Protein AF-A0A7Y8FAU1-F1 (afdb_monomer)

Foldseek 3Di:
DDFDKDKDWDFQQDADLVRHGDTDIDIDGPPPDDDDDPPDLPLADEFEDPQFPQLVVLLVCVVVVNDDPVRCVVCVVSPVPNLPGPVNVLVCVLQVSVSPSDHDPVSVVSSVSHNVSVVSVVSYDYHYDDPPPDDPVSVVSCCVVVVVDPPPDD

InterPro domains:
  IPR002048 EF-hand domain [PS50222] (90-118)
  IPR018247 EF-Hand 1, calcium-binding site [PS00018] (96-108)

pLDDT: mean 79.98, std 10.59, range [39.41, 91.88]

Sequence (154 aa):
MLLKCNWYRLEGLLHDANGTLLSGWVREEVGVTPWVSPWSWEGYDVIFNYDSPRQALAYFFRAANRFSEEQLERHGRLDDFSDTGPMKSRLYDIIDRDRNGKITAEELNDAMKLPAHVQSLSQLIIHYESEWRHEPHKWDALDELLGHSVRRHC

Secondary structure (DSSP, 8-state):
-PPPEEEEEEEEEEE-TT-PEEEEEEEEETTTSPPPPTT--TT-EEEE----HHHHHHHHHHHTT---HHHHHHHHHHHHHHHT-HHHHHHHHHH-SS-SS---HHHHHHHHTSHHHHHHHHTEEEE---TTS--HHHHHTTHHHHT-------

Mean predicted aligned error: 9.62 Å

Structure (mmCIF, N/CA/C/O backbone):
data_AF-A0A7Y8FAU1-F1
#
_entry.id   AF-A0A7Y8FAU1-F1
#
loop_
_atom_site.group_PDB
_atom_site.id
_atom_site.type_symbol
_atom_site.label_atom_id
_atom_site.label_alt_id
_atom_site.label_comp_id
_atom_site.label_asym_id
_atom_site.label_entity_id
_atom_site.label_seq_id
_atom_site.pdbx_PDB_ins_code
_atom_site.Cartn_x
_atom_site.Cartn_y
_atom_site.Cartn_z
_atom_site.occupancy
_atom_site.B_iso_or_equiv
_atom_site.auth_seq_id
_atom_site.auth_comp_id
_atom_site.auth_asym_id
_atom_site.auth_atom_id
_atom_site.pdbx_PDB_model_num
ATOM 1 N N . MET A 1 1 ? -36.606 -6.103 27.034 1.00 49.78 1 MET A N 1
ATOM 2 C CA . MET A 1 1 ? -35.405 -6.962 27.004 1.00 49.78 1 MET A CA 1
ATOM 3 C C . MET A 1 1 ? -34.219 -6.027 26.832 1.00 49.78 1 MET A C 1
ATOM 5 O O . MET A 1 1 ? -34.164 -5.357 25.814 1.00 49.78 1 MET A O 1
ATOM 9 N N . LEU A 1 2 ? -33.386 -5.833 27.860 1.00 57.38 2 LEU A N 1
ATOM 10 C CA . LEU A 1 2 ? -32.222 -4.943 27.752 1.00 57.38 2 LEU A CA 1
ATOM 11 C C . LEU A 1 2 ? -31.171 -5.640 26.880 1.00 57.38 2 LEU A C 1
ATOM 13 O O . LEU A 1 2 ? -30.786 -6.769 27.190 1.00 57.38 2 LEU A O 1
ATOM 17 N N . LEU A 1 3 ? -30.753 -4.998 25.788 1.00 62.91 3 LEU A N 1
ATOM 18 C CA . LEU A 1 3 ? -29.609 -5.448 24.995 1.00 62.91 3 LEU A CA 1
ATOM 19 C C . LEU A 1 3 ? -28.385 -5.481 25.917 1.00 62.91 3 LEU A C 1
ATOM 21 O O . LEU A 1 3 ? -28.120 -4.518 26.639 1.00 62.91 3 LEU A O 1
ATOM 25 N N . LYS A 1 4 ? -27.679 -6.614 25.950 1.00 81.75 4 LYS A N 1
ATOM 26 C CA . LYS A 1 4 ? -26.383 -6.687 26.628 1.00 81.75 4 LYS A CA 1
ATOM 27 C C . LYS A 1 4 ? -25.390 -5.875 25.798 1.00 81.75 4 LYS A C 1
ATOM 29 O O . LYS A 1 4 ? -25.347 -6.033 24.581 1.00 81.75 4 LYS A O 1
ATOM 34 N N . CYS A 1 5 ? -24.606 -5.031 26.456 1.00 85.44 5 CYS A N 1
ATOM 35 C CA . CYS A 1 5 ? -23.569 -4.238 25.806 1.00 85.44 5 CYS A CA 1
ATOM 36 C C . CYS A 1 5 ? -22.240 -4.476 26.513 1.00 85.44 5 CYS A C 1
ATOM 38 O O . CYS A 1 5 ? -22.191 -4.435 27.746 1.00 85.44 5 CYS A O 1
ATOM 40 N N . ASN A 1 6 ? -21.180 -4.675 25.735 1.00 88.56 6 ASN A N 1
ATOM 41 C CA . ASN A 1 6 ? -19.811 -4.684 26.238 1.00 88.56 6 ASN A CA 1
ATOM 42 C C . ASN A 1 6 ? -19.142 -3.353 25.884 1.00 88.56 6 ASN A C 1
ATOM 44 O O . ASN A 1 6 ? -19.487 -2.706 24.894 1.00 88.56 6 ASN A O 1
ATOM 48 N N . TRP A 1 7 ? -18.187 -2.935 26.708 1.00 90.06 7 TRP A N 1
ATOM 49 C CA . TRP A 1 7 ? -17.403 -1.728 26.475 1.00 90.06 7 TRP A CA 1
ATOM 50 C C . TRP A 1 7 ? -15.933 -2.099 26.382 1.00 90.06 7 TRP A C 1
ATOM 52 O O . TRP A 1 7 ? -15.388 -2.715 27.298 1.00 90.06 7 TRP A O 1
ATOM 62 N N . TYR A 1 8 ? -15.296 -1.692 25.291 1.00 89.25 8 TYR A N 1
ATOM 63 C CA . TYR A 1 8 ? -13.877 -1.913 25.048 1.00 89.25 8 TYR A CA 1
ATOM 64 C C . TYR A 1 8 ? -13.155 -0.575 25.030 1.00 89.25 8 TYR A C 1
ATOM 66 O O . TYR A 1 8 ? -13.620 0.380 24.406 1.00 89.25 8 TYR A O 1
ATOM 74 N N . ARG A 1 9 ? -12.014 -0.497 25.714 1.00 90.38 9 ARG A N 1
ATOM 75 C CA . ARG A 1 9 ? -11.121 0.657 25.634 1.00 90.38 9 ARG A CA 1
ATOM 76 C C . ARG A 1 9 ? -10.158 0.437 24.477 1.00 90.38 9 ARG A C 1
ATOM 78 O O . ARG A 1 9 ? -9.439 -0.558 24.466 1.00 90.38 9 ARG A O 1
ATOM 85 N N . LEU A 1 10 ? -10.154 1.358 23.525 1.00 88.31 10 LEU A N 1
ATOM 86 C CA . LEU A 1 10 ? -9.203 1.384 22.423 1.00 88.31 10 LEU A CA 1
ATOM 87 C C . LEU A 1 10 ? -8.214 2.516 22.673 1.00 88.31 10 LEU A C 1
ATOM 89 O O . LEU A 1 10 ? -8.621 3.639 22.973 1.00 88.31 10 LEU A O 1
ATOM 93 N N . GLU A 1 11 ? -6.925 2.222 22.547 1.00 89.12 11 GLU A N 1
ATOM 94 C CA . GLU A 1 11 ? -5.859 3.209 22.703 1.00 89.12 11 GLU A CA 1
ATOM 95 C C . GLU A 1 11 ? -5.012 3.239 21.442 1.00 89.12 11 GLU A C 1
ATOM 97 O O . GLU A 1 11 ? -4.348 2.259 21.114 1.00 89.12 11 GLU A O 1
ATOM 102 N N . GLY A 1 12 ? -5.072 4.354 20.715 1.00 84.75 12 GLY A N 1
ATOM 103 C CA . GLY A 1 12 ? -4.227 4.590 19.548 1.00 84.75 12 GLY A CA 1
ATOM 104 C C . GLY A 1 12 ? -4.404 3.600 18.395 1.00 84.75 12 GLY A C 1
ATOM 105 O O . GLY A 1 12 ? -3.484 3.438 17.603 1.00 84.75 12 GLY A O 1
ATOM 106 N N . LEU A 1 13 ? -5.557 2.932 18.299 1.00 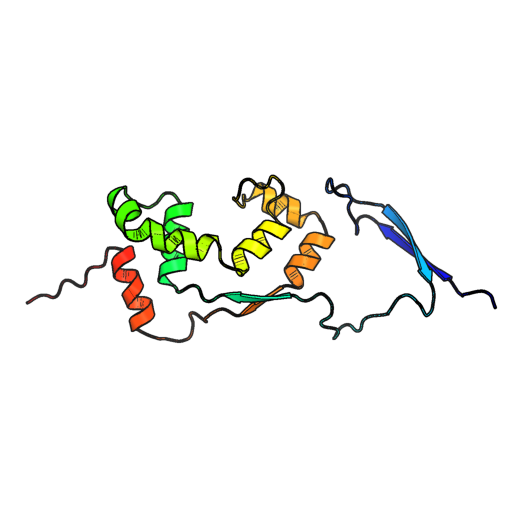84.31 13 LEU A N 1
ATOM 107 C CA . LEU A 1 13 ? -5.851 1.969 17.228 1.00 84.31 13 LEU A CA 1
ATOM 108 C C . LEU A 1 13 ? -6.548 2.619 16.029 1.00 84.31 13 LEU A C 1
ATOM 110 O O . LEU A 1 13 ? -6.281 2.270 14.882 1.00 84.31 13 LEU A O 1
ATOM 114 N N . LEU A 1 14 ? -7.444 3.567 16.299 1.00 86.12 14 LEU A N 1
ATOM 115 C CA . LEU A 1 14 ? -8.198 4.295 15.282 1.00 86.12 14 LEU A CA 1
ATOM 116 C C . LEU A 1 14 ? -7.575 5.673 15.068 1.00 86.12 14 LEU A C 1
ATOM 118 O O . LEU A 1 14 ? -6.921 6.195 15.968 1.00 86.12 14 LEU A O 1
ATOM 122 N N . HIS A 1 15 ? -7.798 6.274 13.903 1.00 86.88 15 HIS A N 1
ATOM 123 C CA . HIS A 1 15 ? -7.379 7.642 13.611 1.00 86.88 15 HIS A CA 1
ATOM 124 C C . HIS A 1 15 ? -8.512 8.435 12.955 1.00 86.88 15 HIS A C 1
ATOM 126 O O . HIS A 1 15 ? -9.421 7.855 12.360 1.00 86.88 15 HIS A O 1
ATOM 132 N N . ASP A 1 16 ? -8.476 9.758 13.102 1.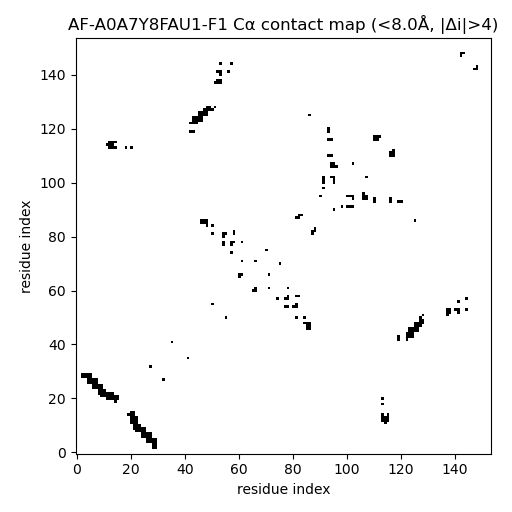00 86.62 16 ASP A N 1
ATOM 133 C CA . ASP A 1 16 ? -9.370 10.666 12.382 1.00 86.62 16 ASP A CA 1
ATOM 134 C C . ASP A 1 16 ? -8.888 10.928 10.943 1.00 86.62 16 ASP A C 1
ATOM 136 O O . ASP A 1 16 ? -7.830 10.464 10.532 1.00 86.62 16 ASP A O 1
ATOM 140 N N . ALA A 1 17 ? -9.627 11.727 10.167 1.00 81.81 17 ALA A N 1
ATOM 141 C CA . ALA A 1 17 ? -9.240 12.080 8.794 1.00 81.81 17 ALA A CA 1
ATOM 142 C C . ALA A 1 17 ? -7.882 12.811 8.685 1.00 81.81 17 ALA A C 1
ATOM 144 O O . ALA A 1 17 ? -7.313 12.900 7.599 1.00 81.81 17 ALA A O 1
ATOM 145 N N . ASN A 1 18 ? -7.352 13.334 9.796 1.00 82.50 18 ASN A N 1
ATOM 146 C CA . ASN A 1 18 ? -6.054 13.996 9.857 1.00 82.50 18 ASN A CA 1
ATOM 147 C C . ASN A 1 18 ? -4.932 13.057 10.340 1.00 82.50 18 ASN A C 1
ATOM 149 O O . ASN A 1 18 ? -3.802 13.519 10.518 1.00 82.50 18 ASN A O 1
ATOM 153 N N . GLY A 1 19 ? -5.206 11.765 10.547 1.00 79.75 19 GLY A N 1
ATOM 154 C CA . GLY A 1 19 ? -4.228 10.802 11.057 1.00 79.75 19 GLY A CA 1
ATOM 155 C C . GLY A 1 19 ? -3.942 10.959 12.551 1.00 79.75 19 GLY A C 1
ATOM 156 O O . GLY A 1 19 ? -2.955 10.424 13.051 1.00 79.75 19 GLY A O 1
ATOM 157 N N . THR A 1 20 ? -4.776 11.692 13.290 1.00 87.25 20 THR A N 1
ATOM 158 C CA . THR A 1 20 ? -4.615 11.818 14.739 1.00 87.25 20 THR A CA 1
ATOM 159 C C . THR A 1 20 ? -5.175 10.576 15.406 1.00 87.25 20 THR A C 1
ATOM 161 O O . THR A 1 20 ? -6.360 10.268 15.266 1.00 87.25 20 THR A O 1
ATOM 164 N N . LEU A 1 21 ? -4.319 9.861 16.136 1.00 89.56 21 LEU A N 1
ATOM 165 C CA . LEU A 1 21 ? -4.707 8.661 16.866 1.00 89.56 21 LEU A CA 1
ATOM 166 C C . LEU A 1 21 ? -5.766 8.977 17.928 1.00 89.56 21 LEU A C 1
ATOM 168 O O . LEU A 1 21 ? -5.632 9.907 18.725 1.00 89.56 21 LEU A O 1
ATOM 172 N N . LEU A 1 22 ? -6.812 8.160 17.943 1.00 89.19 22 LEU A N 1
ATOM 173 C CA . LEU A 1 22 ? -7.949 8.275 18.838 1.00 89.19 22 LEU A CA 1
ATOM 174 C C . LEU A 1 22 ? -7.824 7.263 19.977 1.00 89.19 22 LEU A C 1
ATOM 176 O O . LEU A 1 22 ? -7.486 6.094 19.772 1.00 89.19 22 LEU A O 1
ATOM 180 N N . SER A 1 23 ? -8.170 7.717 21.179 1.00 91.88 23 SER A N 1
ATOM 181 C CA . SER A 1 23 ? -8.272 6.882 22.374 1.00 91.88 23 SER A CA 1
ATOM 182 C C . SER A 1 23 ? -9.638 7.086 23.010 1.00 91.88 23 SER A C 1
ATOM 184 O O . SER A 1 23 ? -10.069 8.221 23.219 1.00 91.88 23 SER A O 1
ATOM 186 N N . GLY A 1 24 ? -10.339 5.997 23.312 1.00 90.56 24 GLY A N 1
ATOM 187 C CA . GLY A 1 24 ? -11.707 6.087 23.802 1.00 90.56 24 GLY A CA 1
ATOM 18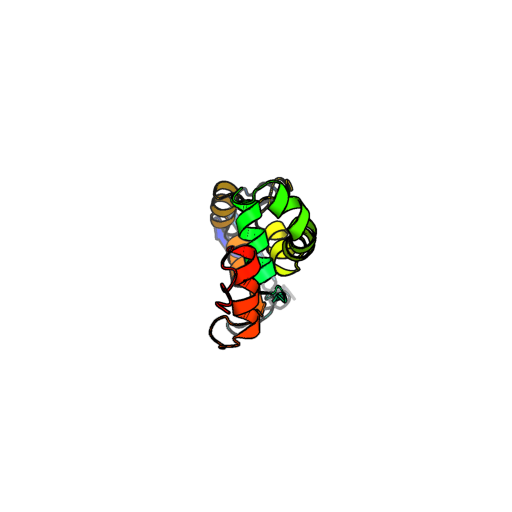8 C C . GLY A 1 24 ? -12.361 4.744 24.072 1.00 90.56 24 GLY A C 1
ATOM 189 O O . GLY A 1 24 ? -11.727 3.691 24.041 1.00 90.56 24 GLY A O 1
ATOM 190 N N . TRP A 1 25 ? -1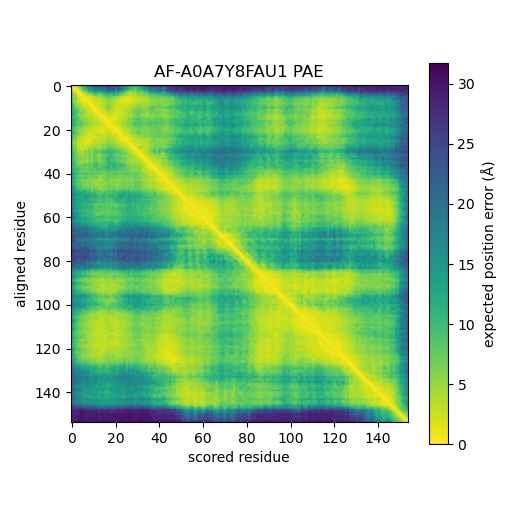3.657 4.802 24.361 1.00 89.62 25 TRP A N 1
ATOM 191 C CA . TRP A 1 25 ? -14.475 3.629 24.632 1.00 89.62 25 TRP A CA 1
ATOM 192 C C . TRP A 1 25 ? -15.394 3.349 23.451 1.00 89.62 25 TRP A C 1
ATOM 194 O O . TRP A 1 25 ? -16.137 4.229 23.019 1.00 89.62 25 TRP A O 1
ATOM 204 N N . VAL A 1 26 ? -15.367 2.114 22.962 1.00 87.69 26 VAL A N 1
ATOM 205 C CA . VAL A 1 26 ? -16.294 1.622 21.945 1.00 87.69 26 VAL A CA 1
ATOM 206 C C . VAL A 1 26 ? -17.313 0.712 22.609 1.00 87.69 26 VAL A C 1
ATOM 208 O O . VAL A 1 26 ? -16.964 -0.177 23.391 1.00 87.69 26 VAL A O 1
ATOM 211 N N . ARG A 1 27 ? -18.586 0.958 22.295 1.00 87.81 27 ARG A N 1
ATOM 212 C CA . ARG A 1 27 ? -19.698 0.111 22.709 1.00 87.81 27 ARG A CA 1
ATOM 213 C C . ARG A 1 27 ? -19.906 -0.978 21.669 1.00 87.81 27 ARG A C 1
ATOM 215 O O . ARG A 1 27 ? -20.205 -0.678 20.518 1.00 87.81 27 ARG A O 1
ATOM 222 N N . GLU A 1 28 ? -19.810 -2.224 22.099 1.00 87.31 28 GLU A N 1
ATOM 223 C CA . GLU A 1 28 ? -20.290 -3.367 21.336 1.00 87.31 28 GLU A CA 1
ATOM 224 C C . GLU A 1 28 ? -21.741 -3.655 21.731 1.00 87.31 28 GLU A C 1
ATOM 226 O O . GLU A 1 28 ? -22.064 -3.797 22.916 1.00 87.31 28 GLU A O 1
ATOM 231 N N . GLU A 1 29 ? -22.616 -3.760 20.736 1.00 87.00 29 GLU A N 1
ATOM 232 C CA . GLU A 1 29 ? -23.976 -4.255 20.916 1.00 87.00 29 GLU A CA 1
ATOM 233 C C . GLU A 1 29 ? -24.007 -5.759 20.644 1.00 87.00 29 GLU A C 1
ATOM 235 O O . GLU A 1 29 ? -23.805 -6.212 19.513 1.00 87.00 29 GLU A O 1
ATOM 240 N N . VAL A 1 30 ? -24.256 -6.547 21.695 1.00 81.12 30 VAL A N 1
ATOM 241 C CA . VAL A 1 30 ? -24.196 -8.010 21.613 1.00 81.12 30 VAL A CA 1
ATOM 242 C C . VAL A 1 30 ? -25.285 -8.520 20.668 1.00 81.12 30 VAL A C 1
ATOM 244 O O . VAL A 1 30 ? -26.475 -8.305 20.901 1.00 81.12 30 VAL A O 1
ATOM 247 N N . GLY A 1 31 ? -24.864 -9.229 19.620 1.00 80.50 31 GLY A N 1
ATOM 248 C CA . GLY A 1 31 ? -25.743 -9.765 18.575 1.00 80.50 31 GLY A CA 1
ATOM 249 C C . GLY A 1 31 ? -25.941 -8.841 17.370 1.00 80.50 31 GLY A C 1
ATOM 250 O O . GLY A 1 31 ? -26.566 -9.266 16.403 1.00 80.50 31 GLY A O 1
ATOM 251 N N . VAL A 1 32 ? -25.401 -7.617 17.407 1.00 82.56 32 VAL A N 1
ATOM 252 C CA . VAL A 1 32 ? -25.370 -6.689 16.263 1.00 82.56 32 VAL A CA 1
ATOM 253 C C . VAL A 1 32 ? -23.972 -6.647 15.654 1.00 82.56 32 VAL A C 1
ATOM 255 O O . VAL A 1 32 ? -23.837 -6.749 14.438 1.00 82.56 32 VAL A O 1
ATOM 258 N N . THR A 1 33 ? -22.929 -6.539 16.483 1.00 77.88 33 THR A N 1
ATOM 259 C CA . THR A 1 33 ? -21.542 -6.533 16.006 1.00 77.88 33 THR A CA 1
ATOM 260 C C . THR A 1 33 ? -21.095 -7.959 15.656 1.00 77.88 33 THR A C 1
ATOM 262 O O . THR A 1 33 ? -21.071 -8.818 16.545 1.00 77.88 33 THR A O 1
ATOM 265 N N . PRO A 1 34 ? -20.739 -8.254 14.392 1.00 80.56 34 PRO A N 1
ATOM 266 C CA . PRO A 1 34 ? -20.258 -9.574 14.016 1.00 80.56 34 PRO A CA 1
ATOM 267 C C . PRO A 1 34 ? -18.847 -9.806 14.568 1.00 80.56 34 PRO A C 1
ATOM 269 O O . PRO A 1 34 ? -17.951 -8.979 14.407 1.00 80.56 34 PRO A O 1
ATOM 272 N N . TRP A 1 35 ? -18.643 -10.959 15.202 1.00 81.56 35 TRP A N 1
ATOM 273 C CA . TRP A 1 35 ? -17.311 -11.435 15.563 1.00 81.56 35 TRP A CA 1
ATOM 274 C C . TRP A 1 35 ? -16.734 -12.202 14.383 1.00 81.56 35 TRP A C 1
ATOM 276 O O . TRP A 1 35 ? -17.286 -13.221 13.965 1.00 81.56 35 TRP A O 1
ATOM 286 N N . VAL A 1 36 ? -15.622 -11.712 13.848 1.00 82.31 36 VAL A N 1
ATOM 287 C CA . VAL A 1 36 ? -14.940 -12.357 12.728 1.00 82.31 36 VAL A CA 1
ATOM 288 C C . VAL A 1 36 ? -13.951 -13.405 13.233 1.00 82.31 36 VAL A C 1
ATOM 290 O O . VAL A 1 36 ? -13.252 -13.217 14.229 1.00 82.31 36 VAL A O 1
ATOM 293 N N . SER A 1 37 ? -13.913 -14.546 12.547 1.00 83.00 37 SER A N 1
ATOM 294 C CA . SER A 1 37 ? -12.928 -15.602 12.797 1.00 83.00 37 SER A CA 1
ATOM 295 C C . SER A 1 37 ? -11.523 -15.130 12.402 1.00 83.00 37 SER A C 1
ATOM 297 O O . SER A 1 37 ? -11.402 -14.392 11.425 1.00 83.00 37 SER A O 1
ATOM 299 N N . PRO A 1 38 ? -10.450 -15.629 13.042 1.00 75.94 38 PRO A N 1
ATOM 300 C CA . PRO A 1 38 ? -9.083 -15.462 12.540 1.00 75.94 38 PRO A CA 1
ATOM 301 C C . PRO A 1 38 ? -8.868 -15.991 11.110 1.00 75.94 38 PRO A C 1
ATOM 303 O O . PRO A 1 38 ? -7.908 -15.607 10.456 1.00 75.94 38 PRO A O 1
ATOM 306 N N . TRP A 1 39 ? -9.755 -16.870 10.627 1.00 82.81 39 TRP A N 1
ATOM 307 C CA . TRP A 1 39 ? -9.774 -17.384 9.250 1.00 82.81 39 TRP A CA 1
ATOM 308 C C . TRP A 1 39 ? -10.771 -16.646 8.343 1.00 82.81 39 TRP A C 1
ATOM 310 O O . TRP A 1 39 ? -11.063 -17.113 7.242 1.00 82.81 39 TRP A O 1
ATOM 320 N N . SER A 1 40 ? -11.360 -15.546 8.822 1.00 85.56 40 SER A N 1
ATOM 321 C CA . SER A 1 40 ? -12.211 -14.690 8.002 1.00 85.56 40 SER A CA 1
ATOM 322 C C . SER A 1 40 ? -11.344 -13.910 7.024 1.00 85.56 40 SER A C 1
ATOM 324 O O . SER A 1 40 ? -10.391 -13.248 7.423 1.00 85.56 40 SER A O 1
ATOM 326 N N . TRP A 1 41 ? -11.713 -13.966 5.749 1.00 85.31 41 TRP A N 1
ATOM 327 C CA . TRP A 1 41 ? -11.104 -13.155 4.693 1.00 85.31 41 TRP A CA 1
ATOM 328 C C . TRP A 1 41 ? -11.847 -11.829 4.487 1.00 85.31 41 TRP A C 1
ATOM 330 O O . TRP A 1 41 ? -11.575 -11.100 3.538 1.00 85.31 41 TRP A O 1
ATOM 340 N N . GLU A 1 42 ? -12.814 -11.509 5.348 1.00 84.56 42 GLU A N 1
ATOM 341 C CA . GLU A 1 42 ? -13.533 -10.240 5.282 1.00 84.56 42 GLU A CA 1
ATOM 342 C C . GLU A 1 42 ? -12.572 -9.060 5.496 1.00 84.56 42 GLU A C 1
ATOM 344 O O . GLU A 1 42 ? -11.761 -9.056 6.424 1.00 84.56 42 GLU A O 1
ATOM 349 N N . GLY A 1 43 ? -12.650 -8.072 4.604 1.00 83.31 43 GLY A N 1
ATOM 350 C CA . GLY A 1 43 ? -11.737 -6.928 4.569 1.00 83.31 43 GLY A CA 1
ATOM 351 C C . GLY A 1 43 ? -10.452 -7.150 3.766 1.00 83.31 43 GLY A C 1
ATOM 352 O O . GLY A 1 43 ? -9.702 -6.195 3.605 1.00 83.31 43 GLY A O 1
ATOM 353 N N . TYR A 1 44 ? -10.198 -8.358 3.242 1.00 90.31 44 TYR A N 1
ATOM 354 C CA . TYR A 1 44 ? -9.096 -8.575 2.303 1.00 90.31 44 TYR A CA 1
ATOM 355 C C . TYR A 1 44 ? -9.462 -8.115 0.892 1.00 90.31 44 TYR A C 1
ATOM 357 O O . TYR A 1 44 ? -10.512 -8.485 0.363 1.00 90.31 44 TYR A O 1
ATOM 365 N N . ASP A 1 45 ? -8.549 -7.379 0.262 1.00 89.94 45 ASP A N 1
ATOM 366 C CA . ASP A 1 45 ? -8.667 -6.949 -1.129 1.00 89.94 45 ASP A CA 1
ATOM 367 C C . ASP A 1 45 ? -7.748 -7.796 -2.012 1.00 89.94 45 ASP A C 1
ATOM 369 O O . ASP A 1 45 ? -6.548 -7.917 -1.754 1.00 89.94 45 ASP A O 1
ATOM 373 N N . VAL A 1 46 ? -8.299 -8.358 -3.089 1.00 90.88 46 VAL A N 1
ATOM 374 C CA . VAL A 1 46 ? -7.526 -9.118 -4.078 1.00 90.88 46 VAL A CA 1
ATOM 375 C C . VAL A 1 46 ? -7.224 -8.231 -5.278 1.00 90.88 46 VAL A C 1
ATOM 377 O O . VAL A 1 46 ? -8.129 -7.774 -5.975 1.00 90.88 46 VAL A O 1
ATOM 380 N N . ILE A 1 47 ? -5.940 -8.022 -5.544 1.00 90.12 47 ILE A N 1
ATOM 381 C CA . ILE A 1 47 ? -5.443 -7.219 -6.656 1.00 90.12 47 ILE A CA 1
ATOM 382 C C . ILE A 1 47 ? -4.752 -8.141 -7.651 1.00 90.12 47 ILE A C 1
ATOM 384 O O . ILE A 1 47 ? -3.877 -8.922 -7.283 1.00 90.12 47 ILE A O 1
ATOM 388 N N . PHE A 1 48 ? -5.094 -8.004 -8.927 1.00 87.88 48 PHE A N 1
ATOM 389 C CA . PHE A 1 48 ? -4.378 -8.667 -10.009 1.00 87.88 48 PHE A CA 1
ATOM 390 C C . PHE A 1 48 ? -3.473 -7.667 -10.719 1.00 87.88 48 PHE A C 1
ATOM 392 O O . PHE A 1 48 ? -3.951 -6.732 -11.360 1.00 87.88 48 PHE A O 1
ATOM 399 N N . ASN A 1 49 ? -2.168 -7.868 -10.591 1.00 84.44 49 ASN A N 1
ATOM 400 C CA . ASN A 1 49 ? -1.152 -7.134 -11.316 1.00 84.44 49 ASN A CA 1
ATOM 401 C C . ASN A 1 49 ? -0.740 -7.921 -12.567 1.00 84.44 49 ASN A C 1
ATOM 403 O O . ASN A 1 49 ? -0.241 -9.044 -12.470 1.00 84.44 49 ASN A O 1
ATOM 407 N N . TYR A 1 50 ? -0.942 -7.311 -13.732 1.00 81.75 50 TYR A N 1
ATOM 408 C CA . TYR A 1 50 ? -0.613 -7.888 -15.038 1.00 81.75 50 TYR A CA 1
ATOM 409 C C . TYR A 1 50 ? 0.555 -7.167 -15.720 1.00 81.75 50 TYR A C 1
ATOM 411 O O . TYR A 1 50 ? 0.801 -7.389 -16.906 1.00 81.75 50 TYR A O 1
ATOM 419 N N . ASP A 1 51 ? 1.257 -6.300 -14.989 1.00 79.50 51 ASP A N 1
ATOM 420 C CA . ASP A 1 51 ? 2.424 -5.600 -15.507 1.00 79.50 51 ASP A CA 1
ATOM 421 C C . ASP A 1 51 ? 3.497 -6.608 -15.928 1.00 79.50 51 ASP A C 1
ATOM 423 O O . ASP A 1 51 ? 3.917 -7.477 -15.161 1.00 79.50 51 ASP A O 1
ATOM 427 N N . SER A 1 52 ? 3.969 -6.478 -17.166 1.00 80.62 52 SER A N 1
ATOM 428 C CA . SER A 1 52 ? 5.118 -7.247 -17.640 1.00 80.62 52 SER A CA 1
ATOM 429 C C . SER A 1 52 ? 6.411 -6.774 -16.957 1.00 80.62 52 SER A C 1
ATOM 431 O O . SER A 1 52 ? 6.535 -5.586 -16.635 1.00 80.62 52 SER A O 1
ATOM 433 N N . PRO A 1 53 ? 7.438 -7.637 -16.825 1.00 81.81 53 PRO A N 1
ATOM 434 C CA . PRO A 1 53 ? 8.738 -7.242 -16.269 1.00 81.81 53 PRO A CA 1
ATOM 435 C C . PRO A 1 53 ? 9.344 -6.007 -16.952 1.00 81.81 53 PRO A C 1
ATOM 437 O O . PRO A 1 53 ? 9.930 -5.142 -16.304 1.00 81.81 53 PRO A O 1
ATOM 440 N N . ARG A 1 54 ? 9.141 -5.878 -18.269 1.00 82.38 54 ARG A N 1
ATOM 441 C CA . ARG A 1 54 ? 9.566 -4.714 -19.055 1.00 82.38 54 ARG A CA 1
ATOM 442 C C . ARG A 1 54 ? 8.865 -3.425 -18.627 1.00 82.38 54 ARG A C 1
ATOM 444 O O . ARG A 1 54 ? 9.521 -2.391 -18.546 1.00 82.38 54 ARG A O 1
ATOM 451 N N . GLN A 1 55 ? 7.556 -3.470 -18.379 1.00 80.38 55 GLN A N 1
ATOM 452 C CA . GLN A 1 55 ? 6.795 -2.311 -17.902 1.00 80.38 55 GLN A CA 1
ATOM 453 C C . GLN A 1 55 ? 7.238 -1.906 -16.496 1.00 80.38 55 GLN A C 1
ATOM 455 O O . GLN A 1 55 ? 7.512 -0.730 -16.265 1.00 80.38 55 GLN A O 1
ATOM 460 N N . ALA A 1 56 ? 7.401 -2.880 -15.597 1.00 80.69 56 ALA A N 1
ATOM 461 C CA . ALA A 1 56 ? 7.871 -2.631 -14.238 1.00 80.69 56 ALA A CA 1
ATOM 462 C C . ALA A 1 56 ? 9.271 -1.986 -14.217 1.00 80.69 56 ALA A C 1
ATOM 464 O O . ALA A 1 56 ? 9.493 -1.005 -13.504 1.00 80.69 56 ALA A O 1
ATOM 465 N N . LEU A 1 57 ? 10.206 -2.483 -15.037 1.00 82.31 57 LEU A N 1
ATOM 466 C CA . LEU A 1 57 ? 11.558 -1.925 -15.116 1.00 82.31 57 LEU A CA 1
ATOM 467 C C . LEU A 1 57 ? 11.582 -0.537 -15.774 1.00 82.31 57 LEU A C 1
ATOM 469 O O . LEU A 1 57 ? 12.311 0.342 -15.312 1.00 82.31 57 LEU A O 1
ATOM 473 N N . ALA A 1 58 ? 10.773 -0.318 -16.817 1.00 82.00 58 ALA A N 1
ATOM 474 C CA . ALA A 1 58 ? 10.651 0.993 -17.449 1.00 82.00 58 ALA A CA 1
ATOM 475 C C . ALA A 1 58 ? 10.138 2.041 -16.454 1.00 82.00 58 ALA A C 1
ATOM 477 O O . ALA A 1 58 ? 10.728 3.116 -16.335 1.00 82.00 58 ALA A O 1
ATOM 478 N N . TYR A 1 59 ? 9.120 1.687 -15.670 1.00 78.25 59 TYR A N 1
ATOM 479 C CA . TYR A 1 59 ? 8.621 2.537 -14.596 1.00 78.25 59 TYR A CA 1
ATOM 480 C C . TYR A 1 59 ? 9.692 2.849 -13.553 1.00 78.25 59 TYR A C 1
ATOM 482 O O . TYR A 1 59 ? 9.926 4.014 -13.227 1.00 78.25 59 TYR A O 1
ATOM 490 N N . PHE A 1 60 ? 10.418 1.832 -13.080 1.00 80.12 60 PHE A N 1
ATOM 491 C CA . PHE A 1 60 ? 11.505 2.033 -12.123 1.00 80.12 60 PHE A C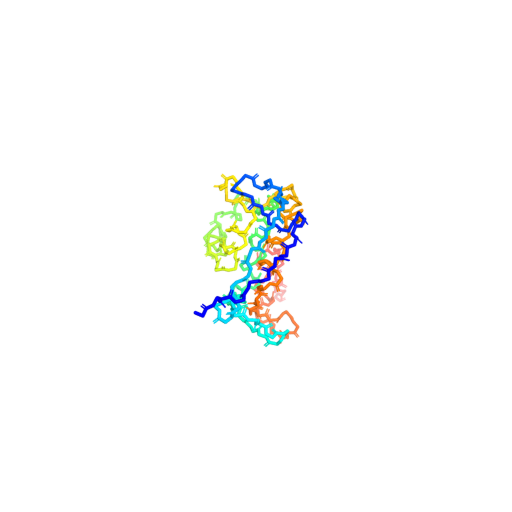A 1
ATOM 492 C C . PHE A 1 60 ? 12.584 2.995 -12.655 1.00 80.12 60 PHE A C 1
ATOM 494 O O . PHE A 1 60 ? 13.049 3.873 -11.926 1.00 80.12 60 PHE A O 1
ATOM 501 N N . PHE A 1 61 ? 12.965 2.883 -13.932 1.00 81.56 61 PHE A N 1
ATOM 502 C CA . PHE A 1 61 ? 13.943 3.787 -14.546 1.00 81.56 61 PHE A CA 1
ATOM 503 C C . PHE A 1 61 ? 13.437 5.224 -14.655 1.00 81.56 61 PHE A C 1
ATOM 505 O O . PHE A 1 61 ? 14.219 6.144 -14.399 1.00 81.56 61 PHE A O 1
ATOM 512 N N . ARG A 1 62 ? 12.154 5.438 -14.974 1.00 78.31 62 ARG A N 1
ATOM 513 C CA . ARG A 1 62 ? 11.562 6.783 -14.978 1.00 78.31 62 ARG A CA 1
ATOM 514 C C . ARG A 1 62 ? 11.529 7.372 -13.571 1.00 78.31 62 ARG A C 1
ATOM 516 O O . ARG A 1 62 ? 12.015 8.482 -13.379 1.00 78.31 62 ARG A O 1
ATOM 523 N N . ALA A 1 63 ? 11.031 6.620 -12.589 1.00 76.06 63 ALA A N 1
ATOM 524 C CA . ALA A 1 63 ? 10.956 7.057 -11.195 1.00 76.06 63 ALA A CA 1
ATOM 525 C C . ALA A 1 63 ? 12.338 7.418 -10.619 1.00 76.06 63 ALA A C 1
ATOM 527 O O . ALA A 1 63 ? 12.473 8.384 -9.870 1.00 76.06 63 ALA A O 1
ATOM 528 N N . ALA A 1 64 ? 13.385 6.691 -11.017 1.00 79.44 64 ALA A N 1
ATOM 529 C CA . ALA A 1 64 ? 14.762 6.965 -10.619 1.00 79.44 64 ALA A CA 1
ATOM 530 C C . ALA A 1 64 ? 15.479 8.027 -11.486 1.00 79.44 64 ALA A C 1
ATOM 532 O O . ALA A 1 64 ? 16.680 8.232 -11.305 1.00 79.44 64 ALA A O 1
ATOM 533 N N . ASN A 1 65 ? 14.790 8.685 -12.433 1.00 77.88 65 ASN A N 1
ATOM 534 C CA . ASN A 1 65 ? 15.367 9.621 -13.412 1.00 77.88 65 ASN A CA 1
ATOM 535 C C . ASN A 1 65 ? 16.586 9.046 -14.167 1.00 77.88 65 ASN A C 1
ATOM 537 O O . ASN A 1 65 ? 17.580 9.735 -14.398 1.00 77.88 65 ASN A O 1
ATOM 541 N N . ARG A 1 66 ? 16.530 7.760 -14.537 1.00 77.69 66 ARG A N 1
ATOM 542 C CA . ARG A 1 66 ? 17.624 7.040 -15.217 1.00 77.69 66 ARG A CA 1
ATOM 543 C C . ARG A 1 66 ? 17.464 6.944 -16.732 1.00 77.69 66 ARG A C 1
ATOM 545 O O . ARG A 1 66 ? 18.363 6.426 -17.391 1.00 77.69 66 ARG A O 1
ATOM 552 N N . PHE A 1 67 ? 16.355 7.424 -17.288 1.00 77.50 67 PHE A N 1
ATOM 553 C CA . PHE A 1 67 ? 16.189 7.497 -18.735 1.00 77.50 67 PHE A CA 1
ATOM 554 C C . PHE A 1 67 ? 16.907 8.705 -19.338 1.00 77.50 67 PHE A C 1
ATOM 556 O O . PHE A 1 67 ? 16.878 9.802 -18.784 1.00 77.50 67 PHE A O 1
ATOM 563 N N . SER A 1 68 ? 17.506 8.505 -20.514 1.00 72.69 68 SER A N 1
ATOM 564 C CA . SER A 1 68 ? 17.868 9.607 -21.405 1.00 72.69 68 SER A CA 1
ATOM 565 C C . SER A 1 68 ? 16.626 10.153 -22.119 1.00 72.69 68 SER A C 1
ATOM 567 O O . SER A 1 68 ? 15.584 9.498 -22.172 1.00 72.69 68 SER A O 1
ATOM 569 N N . GLU A 1 69 ? 16.743 11.339 -22.713 1.00 71.50 69 GLU A N 1
ATOM 570 C CA . GLU A 1 69 ? 15.656 11.990 -23.459 1.00 71.50 69 GLU A CA 1
ATOM 571 C C . GLU A 1 69 ? 15.139 11.110 -24.621 1.00 71.50 69 GLU A C 1
ATOM 573 O O . GLU A 1 69 ? 13.936 10.925 -24.774 1.00 71.50 69 GLU A O 1
ATOM 578 N N . GLU A 1 70 ? 16.038 10.428 -25.343 1.00 72.94 70 GLU A N 1
ATOM 579 C CA . GLU A 1 70 ? 15.685 9.461 -26.399 1.00 72.94 70 GLU A CA 1
ATOM 580 C C . GLU A 1 70 ? 14.933 8.227 -25.854 1.00 72.94 70 GLU A C 1
ATOM 582 O O . GLU A 1 70 ? 14.023 7.691 -26.492 1.00 72.94 70 GLU A O 1
ATOM 587 N N . GLN A 1 71 ? 15.301 7.758 -24.658 1.00 71.62 71 GLN A N 1
ATOM 588 C CA . GLN A 1 71 ? 14.655 6.611 -24.015 1.00 71.62 71 GLN A CA 1
ATOM 589 C C . GLN A 1 71 ? 13.260 6.973 -23.488 1.00 71.62 71 GLN A C 1
ATOM 591 O O . GLN A 1 71 ? 12.344 6.155 -23.581 1.00 71.62 71 GLN A O 1
ATOM 596 N N . LEU A 1 72 ? 13.070 8.207 -23.007 1.00 70.06 72 LEU A N 1
ATOM 597 C CA . LEU A 1 72 ? 11.761 8.737 -22.617 1.00 70.06 72 LEU A CA 1
ATOM 598 C C . LEU A 1 72 ? 10.799 8.799 -23.808 1.00 70.06 72 LEU A C 1
ATOM 600 O O . LEU A 1 72 ? 9.654 8.367 -23.678 1.00 70.06 72 LEU A O 1
ATOM 604 N N . GLU A 1 73 ? 11.252 9.255 -24.978 1.00 69.88 73 GLU A N 1
ATOM 605 C CA . GLU A 1 73 ? 10.408 9.282 -26.182 1.00 69.88 73 GLU A CA 1
ATOM 606 C C . GLU A 1 73 ? 9.995 7.877 -26.646 1.00 69.88 73 GLU A C 1
ATOM 608 O O . GLU A 1 73 ? 8.858 7.661 -27.077 1.00 69.88 73 GLU A O 1
ATOM 613 N N . ARG A 1 74 ? 10.898 6.896 -26.528 1.00 71.94 74 ARG A N 1
ATOM 614 C CA . ARG A 1 74 ? 10.659 5.516 -26.976 1.00 71.94 74 ARG A CA 1
ATOM 615 C C . ARG A 1 74 ? 9.810 4.697 -25.999 1.00 71.94 74 ARG A C 1
ATOM 617 O O . ARG A 1 74 ? 9.007 3.873 -26.439 1.00 71.94 74 ARG A O 1
ATOM 624 N N . HIS A 1 75 ? 9.975 4.909 -24.693 1.00 66.69 75 HIS A N 1
ATOM 625 C CA . HIS A 1 75 ? 9.366 4.079 -23.647 1.00 66.69 75 HIS A CA 1
ATOM 626 C C . HIS A 1 75 ? 8.282 4.787 -22.823 1.00 66.69 75 HIS A C 1
ATOM 628 O O . HIS A 1 75 ? 7.573 4.113 -22.080 1.00 66.69 75 HIS A O 1
ATOM 634 N N . GLY A 1 76 ? 8.070 6.096 -22.999 1.00 60.78 76 GLY A N 1
ATOM 635 C CA . GLY A 1 76 ? 7.138 6.889 -22.188 1.00 60.78 76 GLY A CA 1
ATOM 636 C C . GLY A 1 76 ? 5.699 6.359 -22.152 1.00 60.78 76 GLY A C 1
ATOM 637 O O . GLY A 1 76 ? 5.074 6.376 -21.103 1.00 60.78 76 GLY A O 1
ATOM 638 N N . ARG A 1 77 ? 5.185 5.782 -23.250 1.00 61.22 77 ARG A N 1
ATOM 639 C CA . ARG A 1 77 ? 3.821 5.207 -23.269 1.00 61.22 77 ARG A CA 1
ATOM 640 C C . ARG A 1 77 ? 3.685 3.893 -22.502 1.00 61.22 77 ARG A C 1
ATOM 642 O O . ARG A 1 77 ? 2.581 3.561 -22.098 1.00 61.22 77 ARG A O 1
ATOM 649 N N . LEU A 1 78 ? 4.761 3.114 -22.352 1.00 57.88 78 LEU A N 1
ATOM 650 C CA . LEU A 1 78 ? 4.722 1.880 -21.552 1.00 57.88 78 LEU A CA 1
ATOM 651 C C . LEU A 1 78 ? 4.588 2.186 -20.059 1.00 57.88 78 LEU A C 1
ATOM 653 O O . LEU A 1 78 ? 4.094 1.343 -19.313 1.00 57.88 78 LEU A O 1
ATOM 657 N N . ASP A 1 79 ? 5.021 3.375 -19.655 1.00 56.53 79 ASP A N 1
ATOM 658 C CA . ASP A 1 79 ? 5.029 3.807 -18.272 1.00 56.53 79 ASP A CA 1
ATOM 659 C C . ASP A 1 79 ? 3.637 4.173 -17.748 1.00 56.53 79 ASP A C 1
ATOM 661 O O . ASP A 1 79 ? 3.228 3.677 -16.701 1.00 56.53 79 ASP A O 1
ATOM 665 N N . ASP A 1 80 ? 2.870 4.947 -18.521 1.00 57.62 80 ASP A N 1
ATOM 666 C CA . ASP A 1 80 ? 1.535 5.408 -18.114 1.00 57.62 80 ASP A CA 1
ATOM 667 C C . ASP A 1 80 ? 0.579 4.231 -17.805 1.00 57.62 80 ASP A C 1
ATOM 669 O O . ASP A 1 80 ? -0.275 4.318 -16.918 1.00 57.62 80 ASP A O 1
ATOM 673 N N . PHE A 1 81 ? 0.755 3.091 -18.490 1.00 56.66 81 PHE A N 1
ATOM 674 C CA . PHE A 1 81 ? -0.001 1.860 -18.226 1.00 56.66 81 PHE A CA 1
ATOM 675 C C . PHE A 1 81 ? 0.376 1.189 -16.903 1.00 56.66 81 PHE A C 1
ATOM 677 O O . PHE A 1 81 ? -0.510 0.678 -16.224 1.00 56.66 81 PHE A O 1
ATOM 684 N N . SER A 1 82 ? 1.661 1.189 -16.535 1.00 59.88 82 SER A N 1
ATOM 685 C CA . SER A 1 82 ? 2.099 0.616 -15.258 1.00 59.88 82 SER A CA 1
ATOM 686 C C . SER A 1 82 ? 1.790 1.558 -14.097 1.00 59.88 82 SER A C 1
ATOM 688 O O . SER A 1 82 ? 1.488 1.101 -12.998 1.00 59.88 82 SER A O 1
ATOM 690 N N . ASP A 1 83 ? 1.877 2.877 -14.289 1.00 61.91 83 ASP A N 1
ATOM 691 C CA . ASP A 1 83 ? 1.584 3.866 -13.240 1.00 61.91 83 ASP A CA 1
ATOM 692 C C . ASP A 1 83 ? 0.095 3.874 -12.844 1.00 61.91 83 ASP A C 1
ATOM 694 O O . ASP A 1 83 ? -0.241 3.963 -11.665 1.00 61.91 83 ASP A O 1
ATOM 698 N N . THR A 1 84 ? -0.798 3.628 -13.809 1.00 64.19 84 THR A N 1
ATOM 699 C CA . THR A 1 84 ? -2.257 3.532 -13.589 1.00 64.19 84 THR A CA 1
ATOM 700 C C . THR A 1 84 ? -2.728 2.098 -13.282 1.00 64.19 84 THR A C 1
ATOM 702 O O . THR A 1 84 ? -3.921 1.793 -13.336 1.00 64.19 84 THR A O 1
ATOM 705 N N . GLY A 1 85 ? -1.804 1.176 -13.000 1.00 76.69 85 GLY A N 1
ATOM 706 C CA . GLY A 1 85 ? -2.140 -0.216 -12.714 1.00 76.69 85 GLY A CA 1
ATOM 707 C C . GLY A 1 85 ? -2.946 -0.368 -11.412 1.00 76.69 85 GLY A C 1
ATOM 708 O O . GLY A 1 85 ? -2.708 0.368 -10.450 1.00 76.69 85 GLY A O 1
ATOM 709 N N . PRO A 1 86 ? -3.846 -1.368 -11.312 1.00 81.75 86 PRO A N 1
ATOM 710 C CA . PRO A 1 86 ? -4.743 -1.544 -10.160 1.00 81.75 86 PRO A CA 1
ATOM 711 C C . PRO A 1 86 ? -3.997 -1.707 -8.827 1.00 81.75 86 PRO A C 1
ATOM 713 O O . PRO A 1 86 ? -4.490 -1.292 -7.780 1.00 81.75 86 PRO A O 1
ATOM 716 N N . MET A 1 87 ? -2.786 -2.273 -8.864 1.00 84.88 87 MET A N 1
ATOM 717 C CA . MET A 1 87 ? -1.911 -2.383 -7.697 1.00 84.88 87 MET A CA 1
ATOM 718 C C . MET A 1 87 ? -1.428 -1.022 -7.210 1.00 84.88 87 MET A C 1
ATOM 720 O O . MET A 1 87 ? -1.518 -0.734 -6.019 1.00 84.88 87 MET A O 1
ATOM 724 N N . LYS A 1 88 ? -0.926 -0.179 -8.115 1.00 81.56 88 LYS A N 1
ATOM 725 C CA . LYS A 1 88 ? -0.395 1.126 -7.732 1.00 81.56 88 LYS A CA 1
ATOM 726 C C . LYS A 1 88 ? -1.507 2.055 -7.290 1.00 81.56 88 LYS A C 1
ATOM 728 O O . LYS A 1 88 ? -1.361 2.655 -6.237 1.00 81.56 88 LYS A O 1
ATOM 733 N N . SER A 1 89 ? -2.638 2.099 -7.998 1.00 85.31 89 SER A N 1
ATOM 734 C CA . SER A 1 89 ? -3.793 2.905 -7.577 1.00 85.31 89 SER A CA 1
ATOM 735 C C . SER A 1 89 ? -4.220 2.580 -6.145 1.00 85.31 89 SER A C 1
ATOM 737 O O . SER A 1 89 ? -4.388 3.491 -5.342 1.00 85.31 89 SER A O 1
ATOM 739 N N . ARG A 1 90 ? -4.293 1.291 -5.781 1.00 86.62 90 ARG A N 1
ATOM 740 C CA . ARG A 1 90 ? -4.646 0.899 -4.411 1.00 86.62 90 ARG A CA 1
ATOM 741 C C . ARG A 1 90 ? -3.586 1.299 -3.385 1.00 86.62 90 ARG A C 1
ATOM 743 O O . ARG A 1 90 ? -3.939 1.681 -2.274 1.00 86.62 90 ARG A O 1
ATOM 750 N N . LEU A 1 91 ? -2.303 1.210 -3.736 1.00 85.62 91 LEU A N 1
ATOM 751 C CA . LEU A 1 91 ? -1.214 1.666 -2.869 1.00 85.62 91 LEU A CA 1
ATOM 752 C C . LEU A 1 91 ? -1.239 3.189 -2.685 1.00 85.62 91 LEU A C 1
ATOM 754 O O . LEU A 1 91 ? -1.110 3.648 -1.553 1.00 85.62 91 LEU A O 1
ATOM 758 N N . TYR A 1 92 ? -1.469 3.958 -3.753 1.00 87.25 92 TYR A N 1
ATOM 759 C CA . TYR A 1 92 ? -1.656 5.409 -3.685 1.00 87.25 92 TYR A CA 1
ATOM 760 C C . TYR A 1 92 ? -2.855 5.758 -2.794 1.00 87.25 92 TYR A C 1
ATOM 762 O O . TYR A 1 92 ? -2.704 6.554 -1.878 1.00 87.25 92 TYR A O 1
ATOM 770 N N . ASP A 1 93 ? -4.000 5.086 -2.943 1.00 85.69 93 ASP A N 1
ATOM 771 C CA . ASP A 1 93 ? -5.179 5.331 -2.096 1.00 85.69 93 ASP A CA 1
ATOM 772 C C . ASP A 1 93 ? -4.916 5.132 -0.591 1.00 85.69 93 ASP A C 1
ATOM 774 O O . ASP A 1 93 ? -5.601 5.730 0.242 1.00 85.69 93 ASP A O 1
ATOM 778 N N . ILE A 1 94 ? -3.966 4.262 -0.232 1.00 84.88 94 ILE A N 1
ATOM 779 C CA . ILE A 1 94 ? -3.623 3.956 1.164 1.00 84.88 94 ILE A CA 1
ATOM 780 C C . ILE A 1 94 ? -2.508 4.873 1.690 1.00 84.88 94 ILE A C 1
ATOM 782 O O . ILE A 1 94 ? -2.513 5.197 2.878 1.00 84.88 94 ILE A O 1
ATOM 786 N N . ILE A 1 95 ? -1.543 5.251 0.846 1.00 85.31 95 ILE A N 1
ATOM 787 C CA . ILE A 1 95 ? -0.281 5.884 1.268 1.00 85.31 95 ILE A CA 1
ATOM 788 C C . ILE A 1 95 ? -0.192 7.359 0.848 1.00 85.31 95 ILE A C 1
ATOM 790 O O . ILE A 1 95 ? 0.293 8.177 1.629 1.00 85.31 95 ILE A O 1
ATOM 794 N N . ASP A 1 96 ? -0.639 7.705 -0.361 1.00 82.50 96 ASP A N 1
ATOM 795 C CA . ASP A 1 96 ? -0.530 9.056 -0.926 1.00 82.50 96 ASP A CA 1
ATOM 796 C C . ASP A 1 96 ? -1.595 9.982 -0.328 1.00 82.50 96 ASP A C 1
ATOM 798 O O . ASP A 1 96 ? -2.770 10.017 -0.712 1.00 82.50 96 ASP A O 1
ATOM 802 N N . ARG A 1 97 ? -1.152 10.728 0.682 1.00 76.25 97 ARG A N 1
ATOM 803 C CA . ARG A 1 97 ? -2.004 11.583 1.498 1.00 76.25 97 ARG A CA 1
ATOM 804 C C . ARG A 1 97 ? -2.268 12.934 0.849 1.00 76.25 97 ARG A C 1
ATOM 806 O O . ARG A 1 97 ? -3.373 13.465 0.991 1.00 76.25 97 ARG A O 1
ATOM 813 N N . ASP A 1 98 ? -1.260 13.523 0.216 1.00 78.94 98 ASP A N 1
ATOM 814 C CA . ASP A 1 98 ? -1.379 14.846 -0.398 1.00 78.94 98 ASP A CA 1
ATOM 815 C C . ASP A 1 98 ? -1.954 14.776 -1.827 1.00 78.94 98 ASP A C 1
ATOM 817 O O . ASP A 1 98 ? -2.323 15.810 -2.394 1.00 78.94 98 ASP A O 1
ATOM 821 N N . ARG A 1 99 ? -2.131 13.553 -2.353 1.00 79.56 99 ARG A N 1
ATOM 822 C CA . ARG A 1 99 ? -2.650 13.236 -3.686 1.00 79.56 99 ARG A CA 1
ATOM 823 C C . ARG A 1 99 ? -1.804 13.858 -4.788 1.00 79.56 99 ARG A C 1
ATOM 825 O O . ARG A 1 99 ? -2.333 14.257 -5.830 1.00 79.56 99 ARG A O 1
ATOM 832 N N . ASN A 1 100 ? -0.497 13.968 -4.557 1.00 79.88 100 ASN A N 1
ATOM 833 C CA . ASN A 1 100 ? 0.450 14.464 -5.546 1.00 79.88 1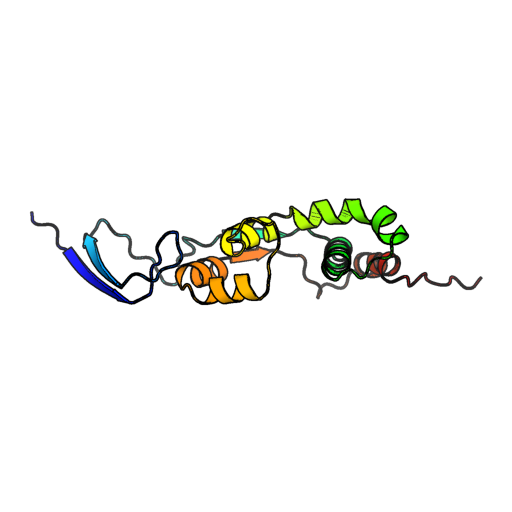00 ASN A CA 1
ATOM 834 C C . ASN A 1 100 ? 0.806 13.398 -6.606 1.00 79.88 100 ASN A C 1
ATOM 836 O O . ASN A 1 100 ? 1.500 13.722 -7.577 1.00 79.88 100 ASN A O 1
ATOM 840 N N . GLY A 1 101 ? 0.323 12.157 -6.446 1.00 76.62 101 GLY A N 1
ATOM 841 C CA . GLY A 1 101 ? 0.554 11.047 -7.367 1.00 76.62 101 GLY A CA 1
ATOM 842 C C . GLY A 1 101 ? 1.946 10.430 -7.241 1.00 76.62 101 GLY A C 1
ATOM 843 O O . GLY A 1 101 ? 2.430 9.814 -8.188 1.00 76.62 101 GLY A O 1
ATOM 844 N N . LYS A 1 102 ? 2.629 10.623 -6.109 1.00 79.75 102 LYS A N 1
ATOM 845 C CA . LYS A 1 102 ? 3.944 10.053 -5.795 1.00 79.75 102 LYS A CA 1
ATOM 846 C C . LYS A 1 102 ? 3.906 9.464 -4.391 1.00 79.75 102 LYS A C 1
ATOM 848 O O . LYS A 1 102 ? 3.315 10.030 -3.491 1.00 79.75 102 LYS A O 1
ATOM 853 N N . ILE A 1 103 ? 4.565 8.320 -4.211 1.00 81.50 103 ILE A N 1
ATOM 854 C CA . ILE A 1 103 ? 4.777 7.730 -2.886 1.00 81.50 103 ILE A CA 1
ATOM 855 C C . ILE A 1 103 ? 6.215 8.018 -2.476 1.00 81.50 103 ILE A C 1
ATOM 857 O O . ILE A 1 103 ? 7.166 7.463 -3.034 1.00 81.50 103 ILE A O 1
ATOM 861 N N . THR A 1 104 ? 6.379 8.900 -1.501 1.00 84.31 104 THR A N 1
ATOM 862 C CA . THR A 1 104 ? 7.669 9.203 -0.882 1.00 84.31 104 THR A CA 1
ATOM 863 C C . THR A 1 104 ? 7.942 8.287 0.312 1.00 84.31 104 THR A C 1
ATOM 865 O O . THR A 1 104 ? 7.043 7.688 0.906 1.00 84.31 104 THR A O 1
ATOM 868 N N . ALA A 1 105 ? 9.216 8.178 0.701 1.00 86.12 105 ALA A 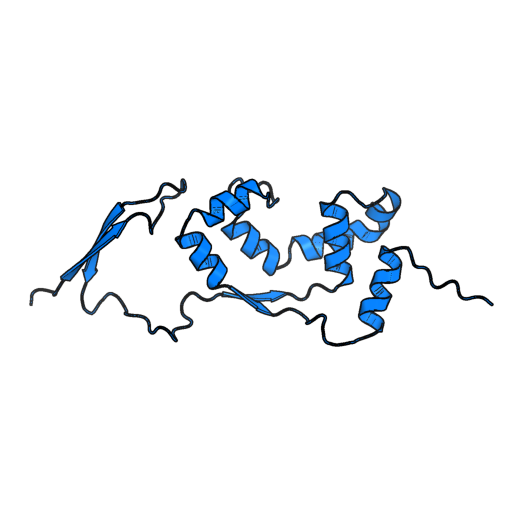N 1
ATOM 869 C CA . ALA A 1 105 ? 9.597 7.430 1.900 1.00 86.12 105 ALA A CA 1
ATOM 870 C C . ALA A 1 105 ? 8.983 8.031 3.181 1.00 86.12 105 ALA A C 1
ATOM 872 O O . ALA A 1 105 ? 8.717 7.301 4.134 1.00 86.12 105 ALA A O 1
ATOM 873 N N . GLU A 1 106 ? 8.758 9.347 3.198 1.00 87.19 106 GLU A N 1
ATOM 874 C CA . GLU A 1 106 ? 8.138 10.064 4.314 1.00 87.19 106 GLU A CA 1
ATOM 875 C C . GLU A 1 106 ? 6.653 9.712 4.437 1.00 87.19 106 GLU A C 1
ATOM 877 O O . GLU A 1 106 ? 6.226 9.296 5.512 1.00 87.19 106 GLU A O 1
ATOM 882 N N . GLU A 1 107 ? 5.901 9.758 3.334 1.00 86.50 107 GLU A N 1
ATOM 883 C CA . GLU A 1 107 ? 4.484 9.361 3.302 1.00 86.50 107 GLU A CA 1
ATOM 884 C C . GLU A 1 107 ? 4.295 7.897 3.679 1.00 86.50 107 GLU A C 1
ATOM 886 O O . GLU A 1 107 ? 3.423 7.568 4.483 1.00 86.50 107 GLU A O 1
ATOM 891 N N . LEU A 1 108 ? 5.157 7.014 3.167 1.00 87.94 108 LEU A N 1
ATOM 892 C CA . LEU A 1 108 ? 5.131 5.607 3.547 1.00 87.94 108 LEU A CA 1
ATOM 893 C C . LEU A 1 108 ? 5.383 5.435 5.050 1.00 87.94 108 LEU A C 1
ATOM 895 O O . LEU A 1 108 ? 4.665 4.690 5.716 1.00 87.94 108 LEU A O 1
ATOM 899 N N . ASN A 1 109 ? 6.382 6.123 5.604 1.00 89.75 109 ASN A N 1
ATOM 900 C CA . ASN A 1 109 ? 6.685 6.046 7.031 1.00 89.75 109 ASN A CA 1
ATOM 901 C C . ASN A 1 109 ? 5.531 6.583 7.890 1.00 89.75 109 ASN A C 1
ATOM 903 O O . ASN A 1 109 ? 5.211 6.003 8.926 1.00 89.75 109 ASN A O 1
ATOM 907 N N . ASP A 1 110 ? 4.886 7.665 7.467 1.00 88.62 110 ASP A N 1
ATOM 908 C CA . ASP A 1 110 ? 3.735 8.226 8.169 1.00 88.62 110 ASP A CA 1
ATOM 909 C C . ASP A 1 110 ? 2.512 7.305 8.095 1.00 88.62 110 ASP A C 1
ATOM 911 O O . ASP A 1 110 ? 1.868 7.072 9.121 1.00 88.62 110 ASP A O 1
ATOM 915 N N . ALA A 1 111 ? 2.248 6.689 6.940 1.00 87.69 111 ALA A N 1
ATOM 916 C CA . ALA A 1 111 ? 1.206 5.677 6.799 1.00 87.69 111 ALA A CA 1
ATOM 917 C C . ALA A 1 111 ? 1.460 4.464 7.714 1.00 87.69 111 ALA A C 1
ATOM 919 O O . ALA A 1 111 ? 0.537 3.956 8.350 1.00 87.69 111 ALA A O 1
ATOM 920 N N . MET A 1 112 ? 2.720 4.038 7.864 1.00 89.44 112 MET A N 1
ATOM 921 C CA . MET A 1 112 ? 3.105 2.926 8.744 1.00 89.44 112 MET A CA 1
ATOM 922 C C . MET A 1 112 ? 2.980 3.219 10.241 1.00 89.44 112 MET A C 1
ATOM 924 O O . MET A 1 112 ? 2.926 2.282 11.039 1.00 89.44 112 MET A O 1
ATOM 928 N N . LYS A 1 113 ? 2.859 4.486 10.647 1.00 89.25 113 LYS A N 1
ATOM 929 C CA . LYS A 1 113 ? 2.562 4.847 12.044 1.00 89.25 113 LYS A CA 1
ATOM 930 C C . LYS A 1 113 ? 1.086 4.662 12.403 1.00 89.25 113 LYS A C 1
ATOM 932 O O . LYS A 1 113 ? 0.757 4.663 13.588 1.00 89.25 113 LYS A O 1
ATOM 937 N N . LEU A 1 114 ? 0.199 4.517 11.414 1.00 89.69 114 LEU A N 1
ATOM 938 C CA . LEU A 1 114 ? -1.246 4.418 11.612 1.00 89.69 114 LEU A CA 1
ATOM 939 C C . LEU A 1 114 ? -1.704 2.952 11.538 1.00 89.69 114 LEU A C 1
ATOM 941 O O . LEU A 1 114 ? -1.689 2.363 10.454 1.00 89.69 114 LEU A O 1
ATOM 945 N N . PRO A 1 115 ? -2.180 2.347 12.648 1.00 89.19 115 PRO A N 1
ATOM 946 C CA . PRO A 1 115 ? -2.522 0.923 12.669 1.00 89.19 115 PRO A CA 1
ATOM 947 C C . PRO A 1 115 ? -3.567 0.510 11.630 1.00 89.19 115 PRO A C 1
ATOM 949 O O . PRO A 1 115 ? -3.432 -0.544 11.020 1.00 89.19 115 PRO A O 1
ATOM 952 N N . ALA A 1 116 ? -4.574 1.346 11.369 1.00 85.75 116 ALA A N 1
ATOM 953 C CA . ALA A 1 116 ? -5.593 1.049 10.362 1.00 85.75 116 ALA A CA 1
ATOM 954 C C . ALA A 1 116 ? -5.051 1.058 8.914 1.00 85.75 116 ALA A C 1
ATOM 956 O O . ALA A 1 116 ? -5.538 0.292 8.081 1.00 85.75 116 ALA A O 1
ATOM 957 N N . HIS A 1 117 ? -4.020 1.854 8.600 1.00 88.75 117 HIS A N 1
ATOM 958 C CA . HIS A 1 117 ? -3.356 1.784 7.291 1.00 88.75 117 HIS A CA 1
ATOM 959 C C . HIS A 1 117 ? -2.471 0.545 7.180 1.00 88.75 117 HIS A C 1
ATOM 961 O O . HIS A 1 117 ? -2.534 -0.156 6.174 1.00 88.75 117 HIS A O 1
ATOM 967 N N . VAL A 1 118 ? -1.718 0.217 8.235 1.00 89.38 118 VAL A N 1
ATOM 968 C CA . VAL A 1 118 ? -0.944 -1.035 8.306 1.00 89.38 118 VAL A CA 1
ATOM 969 C C . VAL A 1 118 ? -1.860 -2.251 8.147 1.00 89.38 118 VAL A C 1
ATOM 971 O O . VAL A 1 118 ? -1.520 -3.185 7.425 1.00 89.38 118 VAL A O 1
ATOM 974 N N . GLN A 1 119 ? -3.037 -2.230 8.778 1.00 87.81 119 GLN A N 1
ATOM 975 C CA . GLN A 1 119 ? -4.050 -3.270 8.621 1.00 87.81 119 GLN A CA 1
ATOM 976 C C . GLN A 1 119 ? -4.571 -3.340 7.182 1.00 87.81 119 GLN A C 1
ATOM 978 O O . GLN A 1 119 ? -4.627 -4.423 6.613 1.00 87.81 119 GLN A O 1
ATOM 983 N N . SER A 1 120 ? -4.894 -2.199 6.570 1.00 88.19 120 SER A N 1
ATOM 984 C CA . SER A 1 120 ? -5.352 -2.168 5.174 1.00 88.19 120 SER A CA 1
ATOM 985 C C . SER A 1 120 ? -4.293 -2.731 4.221 1.00 88.19 120 SER A C 1
ATOM 987 O O . SER A 1 120 ? -4.625 -3.465 3.298 1.00 88.19 120 SER A O 1
ATOM 989 N N . LEU A 1 121 ? -3.010 -2.445 4.473 1.00 88.69 121 LEU A N 1
ATOM 990 C CA . LEU A 1 121 ? -1.893 -2.974 3.692 1.00 88.69 121 LEU A CA 1
ATOM 991 C C . LEU A 1 121 ? -1.699 -4.486 3.900 1.00 88.69 121 LEU A C 1
ATOM 993 O O . LEU A 1 121 ? -1.455 -5.208 2.936 1.00 88.69 121 LEU A O 1
ATOM 997 N N . SER A 1 122 ? -1.820 -4.983 5.136 1.00 87.81 122 SER A N 1
ATOM 998 C CA . SER A 1 122 ? -1.663 -6.414 5.444 1.00 87.81 122 SER A CA 1
ATOM 999 C C . SER A 1 122 ? -2.814 -7.278 4.923 1.00 87.81 122 SER A C 1
ATOM 1001 O O . SER A 1 122 ? -2.658 -8.489 4.761 1.00 87.81 122 SER A O 1
ATOM 1003 N N . GLN A 1 123 ? -3.951 -6.648 4.633 1.00 90.56 123 GLN A N 1
ATOM 1004 C CA . GLN A 1 123 ? -5.127 -7.268 4.040 1.00 90.56 123 GLN A CA 1
ATOM 1005 C C . GLN A 1 123 ? -5.109 -7.258 2.498 1.00 90.56 123 GLN A C 1
ATOM 1007 O O . GLN A 1 123 ? -6.055 -7.735 1.872 1.00 90.56 123 GLN A O 1
ATOM 1012 N N . LEU A 1 124 ? -4.035 -6.782 1.857 1.00 91.81 124 LEU A N 1
ATOM 1013 C CA . LEU A 1 124 ? -3.883 -6.887 0.404 1.00 91.81 124 LEU A CA 1
ATOM 1014 C C . LEU A 1 124 ? -3.340 -8.263 -0.005 1.00 91.81 124 LEU A C 1
ATOM 1016 O O . LEU A 1 124 ? -2.276 -8.694 0.437 1.00 91.81 124 LEU A O 1
ATOM 1020 N N . ILE A 1 125 ? -4.036 -8.925 -0.928 1.00 90.62 125 ILE A N 1
ATOM 1021 C CA . ILE A 1 125 ? -3.572 -10.129 -1.623 1.00 90.62 125 ILE A CA 1
ATOM 1022 C C . ILE A 1 125 ? -3.239 -9.729 -3.055 1.00 90.62 125 ILE A C 1
ATOM 1024 O O . ILE A 1 125 ? -4.124 -9.386 -3.837 1.00 90.62 125 ILE A O 1
ATOM 1028 N N . ILE A 1 126 ? -1.958 -9.785 -3.411 1.00 89.50 126 ILE A N 1
ATOM 1029 C CA . ILE A 1 126 ? -1.488 -9.379 -4.737 1.00 89.50 126 ILE A CA 1
ATOM 1030 C C . ILE A 1 126 ? -1.165 -10.625 -5.555 1.00 89.50 126 ILE A C 1
ATOM 1032 O O . ILE A 1 126 ? -0.222 -11.361 -5.266 1.00 89.50 126 ILE A O 1
ATOM 1036 N N . HIS A 1 127 ? -1.938 -10.837 -6.612 1.00 89.31 127 HIS A N 1
ATOM 1037 C CA . HIS A 1 127 ? -1.603 -11.769 -7.674 1.00 89.31 127 HIS A CA 1
ATOM 1038 C C . HIS A 1 127 ? -0.707 -11.053 -8.671 1.00 89.31 127 HIS A C 1
ATOM 1040 O O . HIS A 1 127 ? -1.133 -10.094 -9.305 1.00 89.31 127 HIS A O 1
ATOM 1046 N N . TYR A 1 128 ? 0.520 -11.525 -8.825 1.00 84.75 128 TYR A N 1
ATOM 1047 C CA . TYR A 1 128 ? 1.443 -11.029 -9.835 1.00 84.75 128 TYR A CA 1
ATOM 1048 C C . TYR A 1 128 ? 2.130 -12.205 -10.518 1.00 84.75 128 TYR A C 1
ATOM 1050 O O . TYR A 1 128 ? 2.155 -13.327 -9.997 1.00 84.75 128 TYR A O 1
ATOM 1058 N N . GLU A 1 129 ? 2.665 -11.963 -11.708 1.00 79.06 129 GLU A N 1
ATOM 1059 C CA . GLU A 1 129 ? 3.452 -12.979 -12.383 1.00 79.06 129 GLU A CA 1
ATOM 1060 C C . GLU A 1 129 ? 4.776 -13.214 -11.641 1.00 79.06 129 GLU A C 1
ATOM 1062 O O . GLU A 1 129 ? 5.571 -12.299 -11.448 1.00 79.06 129 GLU A O 1
ATOM 1067 N N . SER A 1 130 ? 5.018 -14.459 -11.231 1.00 79.12 130 SER A N 1
ATOM 1068 C CA . SER A 1 130 ? 6.234 -14.826 -10.506 1.00 79.12 130 SER A CA 1
ATOM 1069 C C . SER A 1 130 ? 7.474 -14.760 -11.395 1.00 79.12 130 SER A C 1
ATOM 1071 O O . SER A 1 130 ? 7.553 -15.439 -12.419 1.00 79.12 130 SER A O 1
ATOM 1073 N N . GLU A 1 131 ? 8.496 -14.052 -10.919 1.00 79.81 131 GLU A N 1
ATOM 1074 C CA . GLU A 1 131 ? 9.823 -13.987 -11.544 1.00 79.81 131 GLU A CA 1
ATOM 1075 C C . GLU A 1 131 ? 10.561 -15.340 -11.533 1.00 79.81 131 GLU A C 1
ATOM 1077 O O . GLU A 1 131 ? 11.495 -15.572 -12.297 1.00 79.81 131 GLU A O 1
ATOM 1082 N N . TRP A 1 132 ? 10.126 -16.275 -10.686 1.00 81.44 132 TRP A N 1
ATOM 1083 C CA . TRP A 1 132 ? 10.760 -17.586 -10.533 1.00 81.44 132 TRP A CA 1
ATOM 1084 C C . TRP A 1 132 ? 10.376 -18.575 -11.635 1.00 81.44 132 TRP A C 1
ATOM 1086 O O . TRP A 1 132 ? 11.001 -19.631 -11.768 1.00 81.44 132 TRP A O 1
ATOM 1096 N N . ARG A 1 133 ? 9.356 -18.258 -12.441 1.00 79.06 133 ARG A N 1
ATOM 1097 C CA . ARG A 1 133 ? 9.029 -19.041 -13.629 1.00 79.06 133 ARG A CA 1
ATOM 1098 C C . ARG A 1 133 ? 9.918 -18.580 -14.780 1.00 79.06 133 ARG A C 1
ATOM 1100 O O . ARG A 1 133 ? 9.735 -17.509 -15.346 1.00 79.06 133 ARG A O 1
ATOM 1107 N N . HIS A 1 134 ? 10.883 -19.416 -15.143 1.00 77.62 134 HIS A N 1
ATOM 1108 C CA . HIS A 1 134 ? 11.808 -19.093 -16.221 1.00 77.62 134 HIS A CA 1
ATOM 1109 C C . HIS A 1 134 ? 11.121 -19.141 -17.598 1.00 77.62 134 HIS A C 1
ATOM 1111 O O . HIS A 1 134 ? 10.847 -20.216 -18.136 1.00 77.62 134 HIS A O 1
ATOM 1117 N N . GLU A 1 135 ? 10.881 -17.964 -18.178 1.00 82.69 135 GLU A N 1
ATOM 1118 C CA . GLU A 1 135 ? 10.382 -17.768 -19.541 1.00 82.69 135 GLU A CA 1
ATOM 1119 C C . GLU A 1 135 ? 11.334 -16.829 -20.309 1.00 82.69 135 GLU A C 1
ATOM 1121 O O . GLU A 1 135 ? 11.224 -15.613 -20.161 1.00 82.69 135 GLU A O 1
ATOM 1126 N N . PRO A 1 136 ? 12.266 -17.358 -21.134 1.00 81.56 136 PRO A N 1
ATOM 1127 C CA . PRO A 1 136 ? 13.349 -16.573 -21.743 1.00 81.56 136 PRO A CA 1
ATOM 1128 C C . PRO A 1 136 ? 12.875 -15.301 -22.450 1.00 81.56 136 PRO A C 1
ATOM 1130 O O . PRO A 1 136 ? 13.344 -14.213 -22.151 1.00 81.56 136 PRO A O 1
ATOM 1133 N N . HIS A 1 137 ? 11.836 -15.422 -23.281 1.00 81.06 137 HIS A N 1
ATOM 1134 C CA . HIS A 1 137 ? 11.298 -14.312 -24.069 1.00 81.06 137 HIS A CA 1
ATOM 1135 C C . HIS A 1 137 ? 10.832 -13.099 -23.238 1.00 81.06 137 HIS A C 1
ATOM 1137 O O . HIS A 1 137 ? 10.814 -11.984 -23.756 1.00 81.06 137 HIS A O 1
ATOM 1143 N N . LYS A 1 138 ? 10.443 -13.289 -21.968 1.00 79.31 138 LYS A N 1
ATOM 1144 C CA . LYS A 1 138 ? 10.030 -12.187 -21.081 1.00 79.31 138 LYS A CA 1
ATOM 1145 C C . LYS A 1 138 ? 11.221 -11.429 -20.517 1.00 79.31 138 LYS A C 1
ATOM 1147 O O . LYS A 1 138 ? 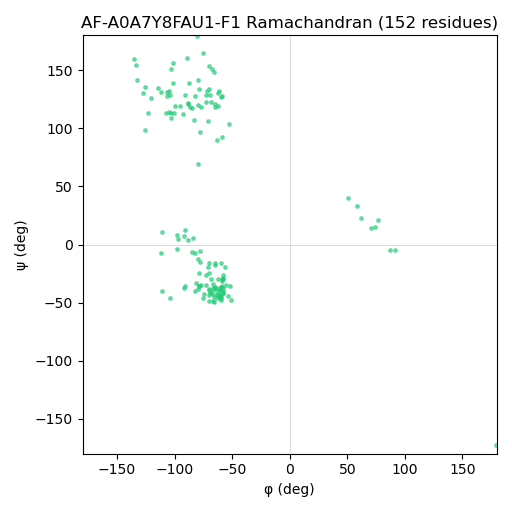11.148 -10.214 -20.353 1.00 79.31 138 LYS A O 1
ATOM 1152 N N . TRP A 1 139 ? 12.301 -12.150 -20.243 1.00 82.25 139 TRP A N 1
ATOM 1153 C CA . TRP A 1 139 ? 13.545 -11.588 -19.734 1.00 82.25 139 TRP A CA 1
ATOM 1154 C C . TRP A 1 139 ? 14.364 -10.950 -20.859 1.00 82.25 139 TRP A C 1
ATOM 1156 O O . TRP A 1 139 ? 14.859 -9.843 -20.676 1.00 82.25 139 TRP A O 1
ATOM 1166 N N . ASP A 1 140 ? 14.381 -11.557 -22.050 1.00 84.12 140 ASP A N 1
ATOM 1167 C CA . ASP A 1 140 ? 14.990 -10.988 -23.262 1.00 84.12 140 ASP A CA 1
ATOM 1168 C C . ASP A 1 140 ? 14.359 -9.630 -23.630 1.00 84.12 140 ASP A C 1
ATOM 1170 O O . ASP A 1 140 ? 15.017 -8.741 -24.161 1.00 84.12 140 ASP A O 1
ATOM 1174 N N . ALA A 1 141 ? 13.079 -9.413 -23.305 1.00 82.00 141 ALA A N 1
ATOM 1175 C CA . ALA A 1 141 ? 12.416 -8.128 -23.530 1.00 82.00 141 ALA A CA 1
ATOM 1176 C C . ALA A 1 141 ? 13.010 -6.971 -22.696 1.00 82.00 141 ALA A C 1
ATOM 1178 O O . ALA A 1 141 ? 12.740 -5.805 -23.005 1.00 82.00 141 ALA A O 1
ATOM 1179 N N . LEU A 1 142 ? 13.792 -7.270 -21.650 1.00 83.44 142 LEU A N 1
ATOM 1180 C CA . LEU A 1 142 ? 14.507 -6.277 -20.844 1.00 83.44 142 LEU A CA 1
ATOM 1181 C C . LEU A 1 142 ? 15.788 -5.787 -21.522 1.00 83.44 142 LEU A C 1
ATOM 1183 O O . LEU A 1 142 ? 16.219 -4.669 -21.243 1.00 83.44 142 LEU A O 1
ATOM 1187 N N . ASP A 1 143 ? 16.376 -6.575 -22.423 1.00 83.38 143 ASP A N 1
ATOM 1188 C CA . ASP A 1 143 ? 17.637 -6.238 -23.090 1.00 83.38 143 ASP A CA 1
ATOM 1189 C C . ASP A 1 143 ? 17.539 -4.925 -23.876 1.00 83.38 143 ASP A C 1
ATOM 1191 O O . ASP A 1 143 ? 18.473 -4.119 -23.870 1.00 83.38 143 ASP A O 1
ATOM 1195 N N . GLU A 1 144 ? 16.380 -4.663 -24.490 1.00 78.94 144 GLU A N 1
ATOM 1196 C CA . GLU A 1 144 ? 16.095 -3.394 -25.170 1.00 78.94 144 GLU A CA 1
ATOM 1197 C C . GLU A 1 144 ? 16.169 -2.192 -24.220 1.00 78.94 144 GLU A C 1
ATOM 1199 O O . GLU A 1 144 ? 16.655 -1.132 -24.611 1.00 78.94 144 GLU A O 1
ATOM 1204 N N . LEU A 1 145 ? 15.714 -2.362 -22.976 1.00 78.00 145 LEU A N 1
ATOM 1205 C CA . LEU A 1 145 ? 15.691 -1.310 -21.961 1.00 78.00 145 LEU A CA 1
ATOM 1206 C C . LEU A 1 145 ? 17.056 -1.130 -21.284 1.00 78.00 145 LEU A C 1
ATOM 1208 O O . LEU A 1 145 ? 17.433 -0.025 -20.899 1.00 78.00 145 LEU A O 1
ATOM 1212 N N . LEU A 1 146 ? 17.807 -2.223 -21.144 1.00 82.69 146 LEU A N 1
ATOM 1213 C CA . LEU A 1 146 ? 19.147 -2.241 -20.559 1.00 82.69 146 LEU A CA 1
ATOM 1214 C C . LEU A 1 146 ? 20.240 -1.844 -21.565 1.00 82.69 146 LEU A C 1
ATOM 1216 O O . LEU A 1 146 ? 21.399 -1.687 -21.186 1.00 82.69 146 LEU A O 1
ATOM 1220 N N . GLY A 1 147 ? 19.892 -1.678 -22.845 1.00 74.81 147 GLY A N 1
ATOM 1221 C CA . GLY A 1 147 ? 20.851 -1.385 -23.912 1.00 74.81 147 GLY A CA 1
ATOM 1222 C C . GLY A 1 147 ? 21.752 -2.576 -24.255 1.00 74.81 147 GLY A C 1
ATOM 1223 O O . GLY A 1 147 ? 22.759 -2.418 -24.948 1.00 74.81 147 GLY A O 1
ATOM 1224 N N . HIS A 1 148 ? 21.396 -3.776 -23.797 1.00 74.62 148 HIS A N 1
ATOM 1225 C CA . HIS A 1 148 ? 22.072 -5.016 -24.141 1.00 74.62 148 HIS A CA 1
ATOM 1226 C C . HIS A 1 148 ? 21.594 -5.477 -25.517 1.00 74.62 148 HIS A C 1
ATOM 1228 O O . HIS A 1 148 ? 20.903 -6.475 -25.663 1.00 74.62 148 HIS A O 1
ATOM 1234 N N . SER A 1 149 ? 21.959 -4.766 -26.584 1.00 59.75 149 SER A N 1
ATOM 1235 C CA . SER A 1 149 ? 21.767 -5.340 -27.913 1.00 59.75 149 SER A CA 1
ATOM 1236 C C .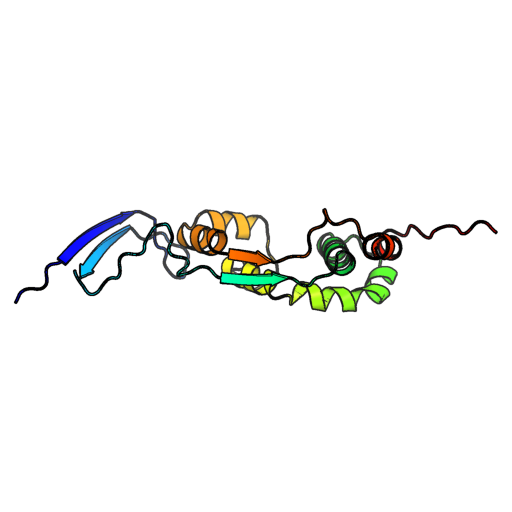 SER A 1 149 ? 22.633 -6.596 -27.999 1.00 59.75 149 SER A C 1
ATOM 1238 O O . SER A 1 149 ? 23.862 -6.490 -27.897 1.00 59.75 149 SER A O 1
ATOM 1240 N N . VAL A 1 150 ? 22.028 -7.768 -28.215 1.00 54.50 150 VAL A N 1
ATOM 1241 C CA . VAL A 1 150 ? 22.764 -8.949 -28.670 1.00 54.50 150 VAL A CA 1
ATOM 1242 C C . VAL A 1 150 ? 23.526 -8.507 -29.914 1.00 54.50 150 VAL A C 1
ATOM 1244 O O . VAL A 1 150 ? 22.940 -8.332 -30.985 1.00 54.50 150 VAL A O 1
ATOM 1247 N N . ARG A 1 151 ? 24.838 -8.278 -29.783 1.00 44.28 151 ARG A N 1
ATOM 1248 C CA . ARG A 1 151 ? 25.722 -8.172 -30.939 1.00 44.28 151 ARG A CA 1
ATOM 1249 C C . ARG A 1 151 ? 25.668 -9.534 -31.606 1.00 44.28 151 ARG A C 1
ATOM 1251 O O . ARG A 1 151 ? 26.454 -10.416 -31.267 1.00 44.28 151 ARG A O 1
ATOM 1258 N N . ARG A 1 152 ? 24.730 -9.702 -32.537 1.00 46.06 152 ARG A N 1
ATOM 1259 C CA . ARG A 1 152 ? 24.773 -10.763 -33.535 1.00 46.06 152 ARG A CA 1
ATOM 1260 C C . ARG A 1 152 ? 26.077 -10.538 -34.293 1.00 46.06 152 ARG A C 1
ATOM 1262 O O . ARG A 1 152 ? 26.145 -9.683 -35.169 1.00 46.06 152 ARG A O 1
ATOM 1269 N N . HIS A 1 153 ? 27.141 -11.198 -33.850 1.00 42.28 153 HIS A N 1
ATOM 1270 C CA . HIS A 1 153 ? 28.344 -11.319 -34.652 1.00 42.28 153 HIS A CA 1
ATOM 1271 C C . HIS A 1 153 ? 27.924 -12.139 -35.873 1.00 42.28 153 HIS A C 1
ATOM 1273 O O . HIS A 1 153 ? 27.387 -13.237 -35.707 1.00 42.28 153 HIS A O 1
ATOM 1279 N N . CYS A 1 154 ? 28.048 -11.525 -37.053 1.00 39.41 154 CYS A N 1
ATOM 1280 C CA . CYS A 1 154 ? 27.982 -12.211 -38.341 1.00 39.41 154 CYS A CA 1
ATOM 1281 C C . CYS A 1 154 ? 28.991 -13.357 -38.397 1.00 39.41 154 CYS A C 1
ATOM 1283 O O . CYS A 1 154 ? 30.094 -13.188 -37.825 1.00 39.41 154 CYS A O 1
#

Radius of gyration: 22.59 Å; Cα contacts (8 Å, |Δi|>4): 160; chains: 1; bounding box: 64×34×66 Å

Solvent-accessible surface area (backbone atoms only — not comparable to full-atom values): 9530 Å² total; per-residue (Å²): 133,84,78,58,68,50,78,45,80,44,73,56,51,48,59,50,101,82,66,50,65,40,69,50,76,47,79,43,48,68,88,70,62,83,83,76,54,96,84,53,66,81,85,51,47,79,37,70,43,82,72,48,69,46,31,54,52,50,37,52,33,55,77,68,68,65,56,51,74,73,49,42,74,74,47,49,74,52,28,60,59,48,64,68,26,68,52,45,50,54,48,40,75,65,35,35,81,88,68,81,85,60,84,49,74,65,40,48,54,57,32,62,72,35,52,58,46,44,50,57,59,71,28,54,44,77,48,59,82,64,85,85,62,88,51,68,75,60,59,56,56,35,26,76,77,71,67,54,68,79,78,77,75,127

Organism: NCBI:txid515393